Protein AF-A0A348ZL97-F1 (afdb_monomer)

Radius of gyration: 22.27 Å; Cα contacts (8 Å, |Δi|>4): 320; chains: 1; bounding box: 50×36×65 Å

Structure (mmCIF, N/CA/C/O backbone):
data_AF-A0A348ZL97-F1
#
_entry.id   AF-A0A348ZL97-F1
#
loop_
_atom_site.group_PDB
_atom_site.id
_atom_site.type_symbol
_atom_site.label_atom_id
_atom_site.label_alt_id
_atom_site.label_comp_id
_atom_site.label_asym_id
_atom_site.label_entity_id
_atom_site.label_seq_id
_atom_site.pdbx_PDB_ins_code
_atom_site.Cartn_x
_atom_site.Cartn_y
_atom_site.Cartn_z
_atom_site.occupancy
_atom_site.B_iso_or_equiv
_atom_site.auth_seq_id
_atom_site.auth_comp_id
_atom_site.auth_asym_id
_atom_site.auth_atom_id
_atom_site.pdbx_PDB_model_num
ATOM 1 N N . ASN A 1 1 ? 18.982 -11.333 -42.781 1.00 72.56 1 ASN A N 1
ATOM 2 C CA . ASN A 1 1 ? 18.934 -12.247 -41.618 1.00 72.56 1 ASN A CA 1
ATOM 3 C C . ASN A 1 1 ? 20.000 -11.755 -40.650 1.00 72.56 1 ASN A C 1
ATOM 5 O O . ASN A 1 1 ? 21.147 -11.708 -41.069 1.00 72.56 1 ASN A O 1
ATOM 9 N N . THR A 1 2 ? 19.652 -11.275 -39.454 1.00 80.81 2 THR A N 1
ATOM 10 C CA . THR A 1 2 ? 20.672 -10.888 -38.462 1.00 80.81 2 THR A CA 1
ATOM 11 C C . THR A 1 2 ? 21.198 -12.136 -37.755 1.00 80.81 2 THR A C 1
ATOM 13 O O . THR A 1 2 ? 20.452 -13.086 -37.506 1.00 80.81 2 THR A O 1
ATOM 16 N N . ASP A 1 3 ? 22.482 -12.125 -37.430 1.00 88.50 3 ASP A N 1
ATOM 17 C CA . ASP A 1 3 ? 23.215 -13.125 -36.647 1.00 88.50 3 ASP A CA 1
ATOM 18 C C . ASP A 1 3 ? 23.073 -12.901 -35.134 1.00 88.50 3 ASP A C 1
ATOM 20 O O . ASP A 1 3 ? 23.766 -13.520 -34.334 1.00 88.50 3 ASP A O 1
ATOM 24 N N . TYR A 1 4 ? 22.148 -12.033 -34.726 1.00 90.12 4 TYR A N 1
ATOM 25 C CA . TYR A 1 4 ? 21.823 -11.770 -33.334 1.00 90.12 4 TYR A CA 1
ATOM 26 C C . TYR A 1 4 ? 20.339 -11.456 -33.143 1.00 90.12 4 TYR A C 1
ATOM 28 O O . TYR A 1 4 ? 19.617 -11.098 -34.083 1.00 90.12 4 TYR A O 1
ATOM 36 N N . TYR A 1 5 ? 19.901 -11.539 -31.889 1.00 91.88 5 TYR A N 1
ATOM 37 C CA . TYR A 1 5 ? 18.678 -10.910 -31.407 1.00 91.88 5 TYR A CA 1
ATOM 38 C C . TYR A 1 5 ? 18.942 -10.158 -30.098 1.00 91.88 5 TYR A C 1
ATOM 40 O O . TYR A 1 5 ? 19.897 -10.434 -29.369 1.00 91.88 5 TYR A O 1
ATOM 48 N N . VAL A 1 6 ? 18.091 -9.174 -29.811 1.00 92.94 6 VAL A N 1
ATOM 49 C CA . VAL A 1 6 ? 18.243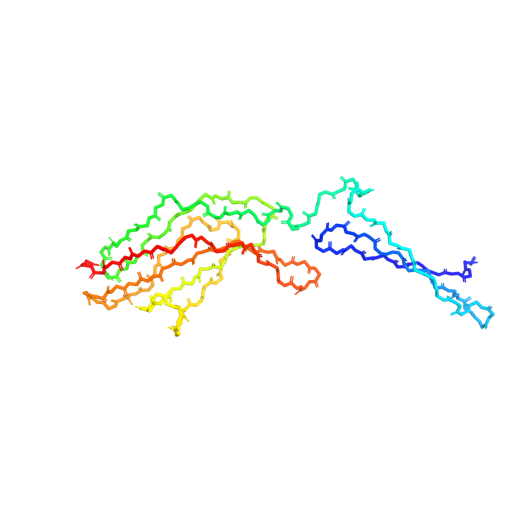 -8.279 -28.661 1.00 92.94 6 VAL A CA 1
ATOM 50 C C . VAL A 1 6 ? 17.009 -8.368 -27.784 1.00 92.94 6 VAL A C 1
ATOM 52 O O . VAL A 1 6 ? 15.882 -8.310 -28.275 1.00 92.94 6 VAL A O 1
ATOM 55 N N . THR A 1 7 ? 17.214 -8.454 -26.475 1.00 94.25 7 THR A N 1
ATOM 56 C CA . THR A 1 7 ? 16.151 -8.227 -25.496 1.00 94.25 7 THR A CA 1
ATOM 57 C C . THR A 1 7 ? 16.512 -7.050 -24.609 1.00 94.25 7 THR A C 1
ATOM 59 O O . THR A 1 7 ? 17.684 -6.728 -24.402 1.00 94.25 7 THR A O 1
ATOM 62 N N . HIS A 1 8 ? 15.494 -6.382 -24.082 1.00 91.19 8 HIS A N 1
ATOM 63 C CA . HIS A 1 8 ? 15.684 -5.330 -23.102 1.00 91.19 8 HIS A CA 1
ATOM 64 C C . HIS A 1 8 ? 14.695 -5.502 -21.958 1.00 91.19 8 HIS A C 1
ATOM 66 O O . HIS A 1 8 ? 13.553 -5.920 -22.149 1.00 91.19 8 HIS A O 1
ATOM 72 N N . VAL A 1 9 ? 15.147 -5.169 -20.757 1.00 90.81 9 VAL A N 1
ATOM 73 C CA . VAL A 1 9 ? 14.298 -5.063 -19.575 1.00 90.81 9 VAL A CA 1
ATOM 74 C C . VAL A 1 9 ? 14.624 -3.768 -18.863 1.00 90.81 9 VAL A C 1
ATOM 76 O O . VAL A 1 9 ? 15.789 -3.412 -18.706 1.00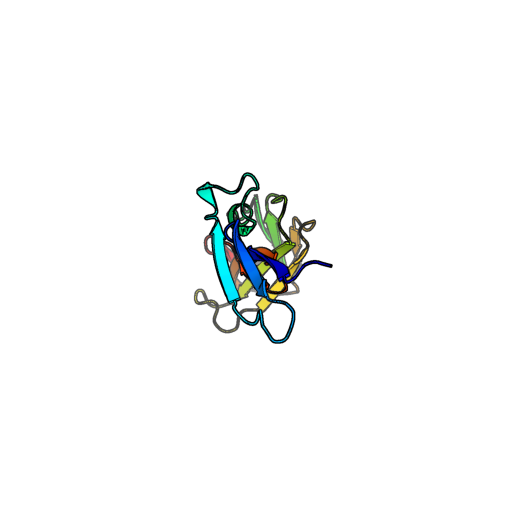 90.81 9 VAL A O 1
ATOM 79 N N . THR A 1 10 ? 13.589 -3.076 -18.413 1.00 91.38 10 THR A N 1
ATOM 80 C CA . THR A 1 10 ? 13.735 -1.943 -17.503 1.00 91.38 10 THR A CA 1
ATOM 81 C C . THR A 1 10 ? 13.364 -2.423 -16.109 1.00 91.38 10 THR A C 1
ATOM 83 O O . THR A 1 10 ? 12.416 -3.199 -15.968 1.00 91.38 10 THR A O 1
ATOM 86 N N . ASP A 1 11 ? 14.122 -2.031 -15.087 1.00 91.62 11 ASP A N 1
ATOM 87 C CA . ASP A 1 11 ? 13.784 -2.310 -13.692 1.00 91.62 11 ASP A CA 1
ATOM 88 C C . ASP A 1 11 ? 12.910 -1.198 -13.079 1.00 91.62 11 ASP A C 1
ATOM 90 O O . ASP A 1 11 ? 12.653 -0.152 -13.677 1.00 91.62 11 ASP A O 1
ATOM 94 N N . VAL A 1 12 ? 12.422 -1.423 -11.856 1.00 91.44 12 VAL A N 1
ATOM 95 C CA . VAL A 1 12 ? 11.553 -0.458 -11.158 1.00 91.44 12 VAL A CA 1
ATOM 96 C C . VAL A 1 12 ? 12.247 0.885 -10.891 1.00 91.44 12 VAL A C 1
ATOM 98 O O . VAL A 1 12 ? 11.580 1.911 -10.725 1.00 91.44 12 VAL A O 1
ATOM 101 N N . ASP A 1 13 ? 13.577 0.864 -10.839 1.00 91.69 13 ASP A N 1
ATOM 102 C CA . ASP A 1 13 ? 14.444 2.004 -10.572 1.00 91.69 13 ASP A CA 1
ATOM 103 C C . ASP A 1 13 ? 14.800 2.756 -11.862 1.00 91.69 13 ASP A C 1
ATOM 105 O O . ASP A 1 13 ? 15.322 3.865 -11.794 1.00 91.69 13 ASP A O 1
ATOM 109 N N . GLY A 1 14 ? 14.410 2.222 -13.024 1.00 91.12 14 GLY A N 1
ATOM 110 C CA . GLY A 1 14 ? 14.599 2.824 -14.338 1.00 91.12 14 GLY A CA 1
ATOM 111 C C . GLY A 1 14 ? 15.905 2.426 -15.024 1.00 91.12 14 GLY A C 1
ATOM 112 O O . GLY A 1 14 ? 16.217 3.004 -16.064 1.00 91.12 14 GLY A O 1
ATOM 113 N N . ASN A 1 15 ? 16.678 1.472 -14.490 1.00 91.69 15 ASN A N 1
ATOM 114 C CA . ASN A 1 15 ? 17.842 0.949 -15.207 1.00 91.69 15 ASN A CA 1
ATOM 115 C C . ASN A 1 15 ? 17.373 0.068 -16.365 1.00 91.69 15 ASN A C 1
ATOM 117 O O . ASN A 1 15 ? 16.495 -0.773 -16.180 1.00 91.69 15 ASN A O 1
ATOM 121 N N . VAL A 1 16 ? 17.981 0.242 -17.537 1.00 92.25 16 VAL A N 1
ATOM 122 C CA . VAL A 1 16 ? 17.692 -0.558 -18.730 1.00 92.25 16 VAL A CA 1
ATOM 123 C C . VAL A 1 16 ? 18.834 -1.537 -18.942 1.00 92.25 16 VAL A C 1
ATOM 125 O O . VAL A 1 16 ? 19.976 -1.130 -19.155 1.00 92.25 16 VAL A O 1
ATOM 128 N N . THR A 1 17 ? 18.538 -2.827 -18.894 1.00 93.56 17 THR A N 1
ATOM 129 C CA . THR A 1 17 ? 19.482 -3.890 -19.231 1.00 93.56 17 THR A CA 1
ATOM 130 C C . THR A 1 17 ? 19.164 -4.394 -20.627 1.00 93.56 17 THR A C 1
ATOM 132 O O . THR A 1 17 ? 18.088 -4.943 -20.858 1.0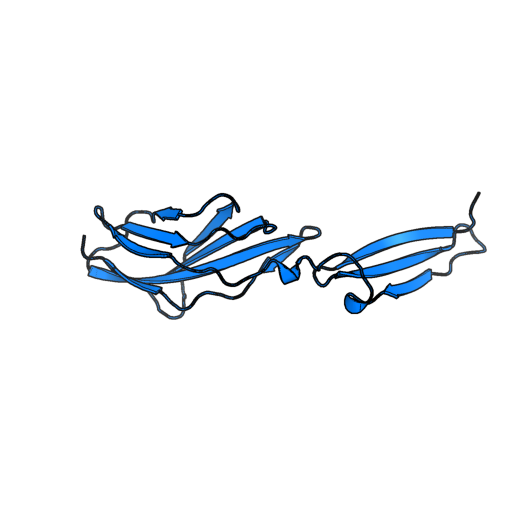0 93.56 17 THR A O 1
ATOM 135 N N . VAL A 1 18 ? 20.113 -4.216 -21.543 1.00 94.44 18 VAL A N 1
ATOM 136 C CA . VAL A 1 18 ? 20.060 -4.734 -22.910 1.00 94.44 18 VAL A CA 1
ATOM 137 C C . VAL A 1 18 ? 20.926 -5.985 -22.972 1.00 94.44 18 VAL A C 1
ATOM 139 O O . VAL A 1 18 ? 22.094 -5.954 -22.566 1.00 94.44 18 VAL A O 1
ATOM 142 N N . LYS A 1 19 ? 20.348 -7.084 -23.449 1.00 94.94 19 LYS A N 1
ATOM 143 C CA . LYS A 1 19 ? 21.044 -8.352 -23.662 1.00 94.94 19 LYS A CA 1
ATOM 144 C C . LYS A 1 19 ? 21.078 -8.657 -25.149 1.00 94.94 19 LYS A C 1
ATOM 146 O O . LYS A 1 19 ? 20.031 -8.703 -25.795 1.00 94.94 19 LYS A O 1
ATOM 151 N N . PHE A 1 20 ? 22.280 -8.872 -25.660 1.00 93.00 20 PHE A N 1
ATOM 152 C CA . PHE A 1 20 ? 22.516 -9.318 -27.023 1.00 93.00 20 PHE A CA 1
ATOM 153 C C . PHE A 1 20 ? 22.823 -10.805 -26.992 1.00 93.00 20 PHE A C 1
ATOM 155 O O . PHE A 1 20 ? 23.613 -11.262 -26.162 1.00 93.00 20 PHE A O 1
ATOM 162 N N . TYR A 1 21 ? 22.203 -11.530 -27.908 1.00 91.62 21 TYR A N 1
ATOM 163 C CA . TYR A 1 21 ? 22.379 -12.959 -28.078 1.00 91.62 21 TYR A CA 1
ATOM 164 C C . TYR A 1 21 ? 22.772 -13.205 -29.519 1.00 91.62 21 TYR A C 1
ATOM 166 O O . TYR A 1 21 ? 22.046 -12.785 -30.422 1.00 91.62 21 TYR A O 1
ATOM 174 N N . GLY A 1 22 ? 23.891 -13.884 -29.737 1.00 90.62 22 GLY A N 1
ATOM 175 C CA . GLY A 1 22 ? 24.187 -14.400 -31.062 1.00 90.62 22 GLY A CA 1
ATOM 176 C C . GLY A 1 22 ? 23.158 -15.463 -31.484 1.00 90.62 22 GLY A C 1
ATOM 177 O O . GLY A 1 22 ? 22.540 -16.139 -30.655 1.00 90.62 22 GLY A O 1
ATOM 178 N N . LYS A 1 23 ? 22.954 -15.590 -32.792 1.00 87.44 23 LYS A N 1
ATOM 179 C CA . LYS A 1 23 ? 22.031 -16.518 -33.438 1.00 87.44 23 LYS A CA 1
ATOM 180 C C . LYS A 1 23 ? 22.813 -17.422 -34.390 1.00 87.44 23 LYS A C 1
ATOM 182 O O . LYS A 1 23 ? 23.438 -16.956 -35.336 1.00 87.44 23 LYS A O 1
ATOM 187 N N . GLY A 1 24 ? 22.685 -18.731 -34.190 1.00 81.69 24 GLY A N 1
ATOM 188 C CA . GLY A 1 24 ? 23.313 -19.755 -35.028 1.00 81.69 24 GLY A CA 1
ATOM 189 C C . GLY A 1 24 ? 24.562 -20.368 -34.394 1.00 81.69 24 GLY A C 1
A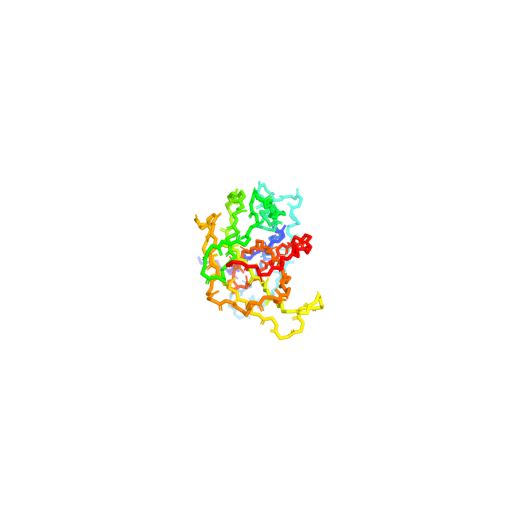TOM 190 O O . GLY A 1 24 ? 25.092 -19.869 -33.407 1.00 81.69 24 GLY A O 1
ATOM 191 N N . ALA A 1 25 ? 25.035 -21.476 -34.968 1.00 78.81 25 ALA A N 1
ATOM 192 C CA . ALA A 1 25 ? 26.064 -22.324 -34.357 1.00 78.81 25 ALA A CA 1
ATOM 193 C C . ALA A 1 25 ? 27.418 -21.625 -34.124 1.00 78.81 25 ALA A C 1
ATOM 195 O O . ALA A 1 25 ? 28.172 -22.035 -33.249 1.00 78.81 25 ALA A O 1
ATOM 196 N N . ARG A 1 26 ? 27.725 -20.567 -34.890 1.00 82.69 26 ARG A N 1
ATOM 197 C CA . ARG A 1 26 ? 28.992 -19.813 -34.807 1.00 82.69 26 ARG A CA 1
ATOM 198 C C . ARG A 1 26 ? 28.903 -18.536 -33.966 1.00 82.69 26 ARG A C 1
ATOM 200 O O . ARG A 1 26 ? 29.926 -17.922 -33.689 1.00 82.69 26 ARG A O 1
ATOM 207 N N . TYR A 1 27 ? 27.700 -18.153 -33.545 1.00 78.12 27 TYR A N 1
ATOM 208 C CA . TYR A 1 27 ? 27.430 -16.909 -32.829 1.00 78.12 27 TYR A CA 1
ATOM 209 C C . TYR A 1 27 ? 26.610 -17.252 -31.585 1.00 78.12 27 TYR A C 1
ATOM 211 O O . TYR A 1 27 ? 25.402 -17.084 -31.570 1.00 78.12 27 TYR A O 1
ATOM 219 N N . THR A 1 28 ? 27.239 -17.808 -30.549 1.00 79.19 28 THR A N 1
ATOM 220 C CA . THR A 1 28 ? 26.543 -18.259 -29.320 1.00 79.19 28 THR A CA 1
ATOM 221 C C . THR A 1 28 ? 26.805 -17.359 -28.111 1.00 79.19 28 THR A C 1
ATOM 223 O O . THR A 1 28 ? 26.245 -17.564 -27.034 1.00 79.19 28 THR A O 1
ATOM 226 N N . GLY A 1 29 ? 27.643 -16.335 -28.283 1.00 85.50 29 GLY A N 1
ATOM 227 C CA . GLY A 1 29 ? 27.989 -15.392 -27.229 1.00 85.50 29 GLY A CA 1
ATOM 228 C C . GLY A 1 29 ? 26.779 -14.604 -26.727 1.00 85.50 29 GLY A C 1
ATOM 229 O O . GLY A 1 29 ? 25.877 -14.244 -27.484 1.00 85.50 29 GLY A O 1
ATOM 230 N N . THR A 1 30 ? 26.787 -14.305 -25.429 1.00 91.06 30 THR A N 1
ATOM 231 C CA . THR A 1 30 ? 25.858 -13.357 -24.810 1.00 91.06 30 THR A CA 1
ATOM 232 C C . THR A 1 30 ? 26.657 -12.193 -24.250 1.00 91.06 30 THR A C 1
ATOM 234 O O . THR A 1 30 ? 27.599 -12.402 -23.486 1.00 91.06 30 THR A O 1
ATOM 237 N N . CYS A 1 31 ? 26.260 -10.964 -24.567 1.00 89.06 31 CYS A N 1
ATOM 238 C CA . CYS A 1 31 ? 26.798 -9.780 -23.905 1.00 89.06 31 CYS A CA 1
ATOM 239 C C . CYS A 1 31 ? 25.663 -8.944 -23.311 1.00 89.06 31 CYS A C 1
ATOM 241 O O . CYS A 1 31 ? 24.528 -8.938 -23.791 1.00 89.06 31 CYS A O 1
ATOM 243 N N . THR A 1 32 ? 25.947 -8.281 -22.194 1.00 94.19 32 THR A N 1
ATOM 244 C CA . THR A 1 32 ? 24.956 -7.489 -21.462 1.00 94.19 32 THR A CA 1
ATOM 245 C C . THR A 1 32 ? 25.509 -6.102 -21.204 1.00 94.19 32 THR A C 1
ATOM 247 O O . THR A 1 32 ? 26.599 -5.952 -20.652 1.00 94.19 32 THR A O 1
ATOM 250 N N . LYS A 1 33 ? 24.727 -5.076 -21.540 1.00 93.56 33 LYS A N 1
ATOM 251 C CA . LYS A 1 33 ? 25.019 -3.689 -21.177 1.00 93.56 33 LYS A CA 1
ATOM 252 C C . LYS A 1 33 ? 23.867 -3.132 -20.359 1.00 93.56 33 LYS A C 1
ATOM 254 O O . LYS A 1 33 ? 22.701 -3.368 -20.660 1.00 93.56 33 LYS A O 1
ATOM 259 N N . THR A 1 34 ? 24.197 -2.382 -19.312 1.00 92.56 34 THR A N 1
ATOM 260 C CA . THR A 1 34 ? 23.199 -1.692 -18.491 1.00 92.56 34 THR A CA 1
ATOM 261 C C . THR A 1 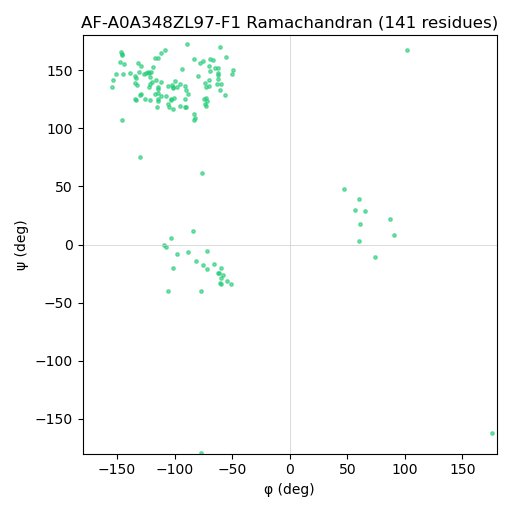34 ? 23.357 -0.187 -18.623 1.00 92.56 34 THR A C 1
ATOM 263 O O . THR A 1 34 ? 24.421 0.360 -18.330 1.00 92.56 34 THR A O 1
ATOM 266 N N . ILE A 1 35 ? 22.277 0.478 -19.020 1.00 90.06 35 ILE A N 1
ATOM 267 C CA . ILE A 1 35 ? 22.123 1.928 -18.986 1.00 90.06 35 ILE A CA 1
ATOM 268 C C . ILE A 1 35 ? 21.512 2.270 -17.629 1.00 90.06 35 ILE A C 1
ATOM 270 O O . ILE A 1 35 ? 20.424 1.807 -17.280 1.00 90.06 35 ILE A O 1
ATOM 274 N N . LYS A 1 36 ? 22.242 3.044 -16.824 1.00 90.88 36 LYS A N 1
ATOM 275 C CA . LYS A 1 36 ? 21.774 3.448 -15.495 1.00 90.88 36 LYS A CA 1
ATOM 276 C C . LYS A 1 36 ? 20.602 4.416 -15.611 1.00 90.88 36 LYS A C 1
ATOM 278 O O . LYS A 1 36 ? 20.576 5.235 -16.525 1.00 90.88 36 LYS A O 1
ATOM 283 N N . ALA A 1 37 ? 19.706 4.381 -14.628 1.00 87.38 37 ALA A N 1
ATOM 284 C CA . ALA A 1 37 ? 18.513 5.226 -14.572 1.00 87.38 37 ALA A CA 1
ATOM 285 C C . ALA A 1 37 ? 18.800 6.726 -14.764 1.00 87.38 37 ALA A C 1
ATOM 287 O O . ALA A 1 37 ? 18.020 7.414 -15.406 1.00 87.38 37 ALA A O 1
ATOM 288 N N . LYS A 1 38 ? 19.948 7.223 -14.281 1.00 85.31 38 LYS A N 1
ATOM 289 C CA . LYS A 1 38 ? 20.381 8.619 -14.483 1.00 85.31 38 LYS A CA 1
ATOM 290 C C . LYS A 1 38 ? 20.501 9.034 -15.957 1.00 85.31 38 LYS A C 1
ATOM 292 O O . LYS A 1 38 ? 20.375 10.208 -16.267 1.00 85.31 38 LYS A O 1
ATOM 297 N N . ASN A 1 39 ? 20.736 8.068 -16.842 1.00 85.19 39 ASN A N 1
ATOM 298 C CA . ASN A 1 39 ? 20.872 8.264 -18.282 1.00 85.19 39 ASN A CA 1
ATOM 299 C C . ASN A 1 39 ? 19.596 7.830 -19.033 1.00 85.19 39 ASN A C 1
ATOM 301 O O . ASN A 1 39 ? 19.599 7.785 -20.259 1.00 85.19 39 ASN A O 1
ATOM 305 N N . ASN A 1 40 ? 18.528 7.456 -18.316 1.00 81.19 40 ASN A N 1
ATOM 306 C CA . ASN A 1 40 ? 17.241 7.094 -18.897 1.00 81.19 40 ASN A CA 1
ATOM 307 C C . ASN A 1 40 ? 16.324 8.331 -18.885 1.00 81.19 40 ASN A C 1
ATOM 309 O O . ASN A 1 40 ? 16.012 8.829 -17.802 1.00 81.19 40 ASN A O 1
ATOM 313 N N . PRO A 1 41 ? 15.855 8.821 -20.047 1.00 75.44 41 PRO A N 1
ATOM 314 C CA . PRO A 1 41 ? 14.968 9.984 -20.109 1.00 75.44 41 PRO A CA 1
ATOM 315 C C . PRO A 1 41 ? 13.593 9.734 -19.461 1.00 75.44 41 PRO A C 1
ATOM 317 O O . PRO A 1 41 ? 12.880 10.688 -19.147 1.00 75.44 41 PRO A O 1
ATOM 320 N N . ASN A 1 42 ? 13.206 8.471 -19.232 1.00 76.31 42 ASN A N 1
ATOM 321 C CA . ASN A 1 42 ? 11.930 8.128 -18.610 1.00 76.31 42 ASN A CA 1
ATOM 322 C C . ASN A 1 42 ? 12.030 8.022 -17.073 1.00 76.31 42 ASN A C 1
ATOM 324 O O . ASN A 1 42 ? 12.895 7.315 -16.553 1.00 76.31 42 ASN A O 1
ATOM 328 N N . PRO A 1 43 ? 11.099 8.640 -16.317 1.00 77.19 43 PRO A N 1
ATOM 329 C CA . PRO A 1 43 ? 11.081 8.569 -14.857 1.00 77.19 43 PRO A CA 1
ATOM 330 C C . PRO A 1 43 ? 10.855 7.144 -14.341 1.00 77.19 43 PRO A C 1
ATOM 332 O O . PRO A 1 43 ? 9.974 6.422 -14.818 1.00 77.19 43 PRO A O 1
ATOM 335 N N . SER A 1 44 ? 11.604 6.772 -13.299 1.00 89.69 44 SER A N 1
ATOM 336 C CA . SER A 1 44 ? 11.509 5.453 -12.673 1.00 89.69 44 SER A CA 1
ATOM 337 C C . SER A 1 44 ? 10.127 5.206 -12.081 1.00 89.69 44 SER A C 1
ATOM 339 O O . SER A 1 44 ? 9.517 6.097 -11.479 1.00 89.69 44 SER A O 1
ATOM 341 N N . ALA A 1 45 ? 9.631 3.973 -12.188 1.00 90.75 45 ALA A N 1
ATOM 342 C CA . ALA A 1 45 ? 8.354 3.614 -11.584 1.00 90.75 45 ALA A CA 1
ATOM 343 C C . ALA A 1 45 ? 8.394 3.809 -10.054 1.00 90.75 45 ALA A C 1
ATOM 345 O O . ALA A 1 45 ? 7.403 4.237 -9.454 1.00 90.75 45 ALA A O 1
ATOM 346 N N . ARG A 1 46 ? 9.559 3.587 -9.426 1.00 93.19 46 ARG A N 1
ATOM 347 C CA . ARG A 1 46 ? 9.776 3.825 -7.994 1.00 93.19 46 ARG A CA 1
ATOM 348 C C . ARG A 1 46 ? 9.551 5.279 -7.578 1.00 93.19 46 ARG A C 1
ATOM 350 O O . ARG A 1 46 ? 9.012 5.496 -6.497 1.00 93.19 46 ARG A O 1
ATOM 357 N N . SER A 1 47 ? 9.869 6.261 -8.424 1.00 93.50 47 SER A N 1
ATOM 358 C CA . SER A 1 47 ? 9.649 7.687 -8.113 1.00 93.50 47 SER A CA 1
ATOM 359 C C . SER A 1 47 ? 8.175 8.040 -7.839 1.00 93.50 47 SER A C 1
ATOM 361 O O . SER A 1 47 ? 7.869 9.043 -7.187 1.00 93.50 47 SER A O 1
ATOM 363 N N . TYR A 1 48 ? 7.233 7.205 -8.293 1.00 93.44 48 TYR A N 1
ATOM 364 C 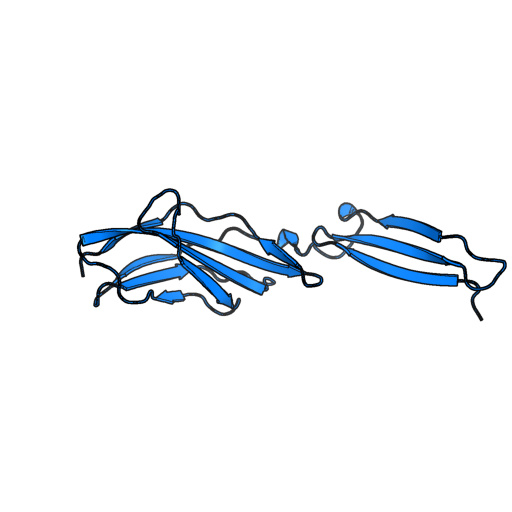CA . TYR A 1 48 ? 5.803 7.388 -8.044 1.00 93.44 48 TYR A CA 1
ATOM 365 C C . TYR A 1 48 ? 5.340 6.885 -6.670 1.00 93.44 48 TYR A C 1
ATOM 367 O O . TYR A 1 48 ? 4.239 7.244 -6.239 1.00 93.44 48 TYR A O 1
ATOM 375 N N . LEU A 1 49 ? 6.155 6.100 -5.956 1.00 95.69 49 LEU A N 1
ATOM 376 C CA . LEU A 1 49 ? 5.864 5.578 -4.615 1.00 95.69 49 LEU A CA 1
ATOM 377 C C . LEU A 1 49 ? 6.037 6.648 -3.528 1.00 95.69 49 LEU A C 1
ATOM 379 O O . LEU A 1 49 ? 6.844 6.520 -2.615 1.00 95.69 49 LEU A O 1
ATOM 383 N N . LYS A 1 50 ? 5.235 7.707 -3.627 1.00 95.38 50 LYS A N 1
ATOM 384 C CA . LYS A 1 50 ? 5.209 8.810 -2.665 1.00 95.38 50 LYS A CA 1
ATOM 385 C C . LYS A 1 50 ? 4.499 8.414 -1.371 1.00 95.38 50 LYS A C 1
ATOM 387 O O . LYS A 1 50 ? 3.622 7.535 -1.369 1.00 95.38 50 LYS A O 1
ATOM 392 N N . ASP A 1 51 ? 4.814 9.152 -0.311 1.00 96.88 51 ASP A N 1
ATOM 393 C CA . ASP A 1 51 ? 4.135 9.062 0.975 1.00 96.88 51 ASP A CA 1
ATOM 394 C C . ASP A 1 51 ? 2.644 9.368 0.863 1.00 96.88 51 ASP A C 1
ATOM 396 O O . ASP A 1 51 ? 2.190 10.301 0.190 1.00 96.88 51 ASP A O 1
ATOM 400 N N . VAL A 1 52 ? 1.848 8.565 1.565 1.00 98.19 52 VAL A N 1
ATOM 401 C CA . VAL A 1 52 ? 0.398 8.728 1.571 1.00 98.19 52 VAL A CA 1
ATOM 402 C C . VAL A 1 52 ? -0.001 9.794 2.583 1.00 98.19 52 VAL A C 1
ATOM 404 O O . VAL A 1 52 ? 0.046 9.588 3.792 1.00 98.19 52 VAL A O 1
ATOM 407 N N . VAL A 1 53 ? -0.502 10.922 2.089 1.00 98.12 53 VAL A N 1
ATOM 408 C CA . VAL A 1 53 ? -1.006 11.997 2.950 1.00 98.12 53 VAL A CA 1
ATOM 409 C C . VAL A 1 53 ? -2.437 11.693 3.393 1.00 98.12 53 VAL A C 1
ATOM 411 O O . VAL A 1 53 ? -3.381 11.770 2.600 1.00 98.12 53 VAL A O 1
ATOM 414 N N . ILE A 1 54 ? -2.610 11.364 4.674 1.00 98.12 54 ILE A N 1
ATOM 415 C CA . ILE A 1 54 ? -3.923 11.177 5.302 1.00 98.12 54 ILE A CA 1
ATOM 416 C C . ILE A 1 54 ? -4.584 12.536 5.521 1.00 98.12 54 ILE A C 1
ATOM 418 O O . ILE A 1 54 ? -4.032 13.401 6.189 1.00 98.12 54 ILE A O 1
ATOM 422 N N . THR A 1 55 ? -5.798 12.703 5.006 1.00 98.25 55 THR A N 1
ATOM 423 C CA . THR A 1 55 ? -6.599 13.926 5.186 1.00 98.25 55 THR A CA 1
ATOM 424 C C . THR A 1 55 ? -7.676 13.763 6.247 1.00 98.25 55 THR A C 1
ATOM 426 O O . THR A 1 55 ? -8.201 14.745 6.764 1.00 98.25 55 THR A O 1
ATOM 429 N N . LYS A 1 56 ? -8.052 12.521 6.571 1.00 98.25 56 LYS A N 1
ATOM 430 C CA . LYS A 1 56 ? -9.057 12.244 7.597 1.00 98.25 56 LYS A CA 1
ATOM 431 C C . LYS A 1 56 ? -8.863 10.871 8.203 1.00 98.25 56 LYS A C 1
ATOM 433 O O . LYS A 1 56 ? -8.734 9.889 7.477 1.00 98.25 56 LYS A O 1
ATOM 438 N N . ALA A 1 57 ? -8.959 10.795 9.523 1.00 97.75 57 ALA A N 1
ATOM 439 C CA . ALA A 1 57 ? -8.984 9.541 10.255 1.00 97.75 57 ALA A CA 1
ATOM 440 C C . ALA A 1 57 ? -9.899 9.683 11.474 1.00 97.75 57 ALA A C 1
ATOM 442 O O . ALA A 1 57 ? -9.563 10.386 12.423 1.00 97.75 57 ALA A O 1
ATOM 443 N N . LYS A 1 58 ? -11.084 9.062 11.449 1.00 97.75 58 LYS A N 1
ATOM 444 C CA . LYS A 1 58 ? -12.042 9.198 12.560 1.00 97.75 58 LYS A CA 1
ATOM 445 C C . LYS A 1 58 ? -12.846 7.937 12.839 1.00 97.75 58 LYS A C 1
ATOM 447 O O . LYS A 1 58 ? -13.235 7.215 11.921 1.00 97.75 58 LYS A O 1
ATOM 452 N N . ASN A 1 59 ? -13.168 7.711 14.113 1.00 98.19 59 ASN A N 1
ATOM 453 C CA . ASN A 1 59 ? -14.209 6.762 14.503 1.00 98.19 59 ASN A CA 1
ATOM 454 C C . ASN A 1 59 ? -15.592 7.344 14.155 1.00 98.19 59 ASN A C 1
ATOM 456 O O . ASN A 1 59 ? -15.946 8.449 14.574 1.00 98.19 59 ASN A O 1
ATOM 460 N N . ILE A 1 60 ? -16.357 6.599 13.361 1.00 97.81 60 ILE A N 1
ATOM 461 C CA . ILE A 1 60 ? -17.719 6.923 12.919 1.00 97.81 60 ILE A CA 1
ATOM 462 C C . ILE A 1 60 ? -18.729 5.957 13.552 1.00 97.81 60 ILE A C 1
ATOM 464 O O . ILE A 1 60 ? -18.333 4.903 14.048 1.00 97.81 60 ILE A O 1
ATOM 468 N N . LYS A 1 61 ? -20.025 6.303 13.496 1.00 96.62 61 LYS A N 1
ATOM 469 C CA . LYS A 1 61 ? -21.124 5.465 14.008 1.00 96.62 61 LYS A CA 1
ATOM 470 C C . LYS A 1 61 ? -21.034 4.023 13.482 1.00 96.62 61 LYS A C 1
ATOM 472 O O . LYS A 1 61 ? -20.614 3.780 12.345 1.00 96.62 61 LYS A O 1
ATOM 477 N N . GLY A 1 62 ? -21.455 3.073 14.313 1.00 96.94 62 GLY A N 1
ATOM 478 C CA . GLY A 1 62 ? -21.499 1.652 13.963 1.00 96.94 62 GLY A CA 1
ATOM 479 C C . GLY A 1 62 ? -20.188 0.919 14.242 1.00 96.94 62 GLY A C 1
ATOM 480 O O . GLY A 1 62 ? -19.942 -0.134 13.646 1.00 96.94 62 GLY A O 1
ATOM 481 N N . LYS A 1 63 ? -19.346 1.450 15.144 1.00 97.88 63 LYS A N 1
ATOM 482 C CA . LYS A 1 63 ? -18.047 0.868 15.519 1.00 97.88 63 LYS A CA 1
ATOM 483 C C . LYS A 1 63 ? -17.092 0.760 14.324 1.00 97.88 63 LYS A C 1
ATOM 485 O O . LYS A 1 63 ? -16.395 -0.243 14.177 1.00 97.88 63 LYS A O 1
ATOM 490 N N . LYS A 1 64 ? -17.074 1.765 13.444 1.00 97.94 64 LYS A N 1
ATOM 491 C CA . LYS A 1 64 ? -16.232 1.786 12.234 1.00 97.94 64 LYS A CA 1
ATOM 492 C C . LYS A 1 64 ? -15.227 2.933 12.285 1.00 97.94 64 LYS A C 1
ATOM 494 O O . LYS A 1 64 ? -15.396 3.907 13.024 1.00 97.94 64 LYS A O 1
ATOM 499 N N . VAL A 1 65 ? -14.180 2.825 11.480 1.00 98.31 65 VAL A N 1
ATOM 500 C CA . VAL A 1 65 ? -13.238 3.914 11.211 1.00 98.31 65 VAL A CA 1
ATOM 501 C C . VAL A 1 65 ? -13.357 4.316 9.750 1.00 98.31 65 VAL A C 1
ATOM 503 O O . VAL A 1 65 ? -13.385 3.453 8.875 1.00 98.31 65 VAL A O 1
ATOM 506 N N . GLU A 1 66 ? -13.421 5.621 9.498 1.00 98.25 66 GLU A N 1
ATOM 507 C CA . GLU A 1 66 ? -13.275 6.209 8.168 1.00 98.25 66 GLU A CA 1
ATOM 508 C C . GLU A 1 66 ? -11.875 6.809 8.033 1.00 98.25 66 GLU A C 1
ATOM 510 O O . GLU A 1 66 ? -11.476 7.652 8.843 1.00 98.25 66 GLU A O 1
ATOM 515 N N . LEU A 1 67 ? -11.163 6.383 6.993 1.00 98.50 67 LEU A N 1
ATOM 516 C CA . LEU A 1 67 ? -9.879 6.928 6.566 1.00 98.50 67 LEU A CA 1
ATOM 517 C C . LEU A 1 67 ? -10.048 7.572 5.190 1.00 98.50 67 LEU A C 1
ATOM 519 O O . LEU A 1 67 ? -10.686 6.978 4.319 1.00 98.50 67 LEU A O 1
ATOM 523 N N . LYS A 1 68 ? -9.485 8.765 4.997 1.00 98.56 68 LYS A N 1
ATOM 524 C CA . LYS A 1 68 ? -9.378 9.451 3.702 1.00 98.56 68 LYS A CA 1
ATOM 525 C C . LYS A 1 68 ? -7.948 9.939 3.487 1.00 98.56 68 LYS A C 1
ATOM 527 O O . LYS A 1 68 ? -7.272 10.294 4.454 1.00 98.56 68 LYS A O 1
ATOM 532 N N . TRP A 1 69 ? -7.508 9.972 2.235 1.00 98.56 69 TRP A N 1
ATOM 533 C CA . TRP A 1 69 ? -6.157 10.392 1.853 1.00 98.56 69 TRP A CA 1
ATOM 534 C C . TRP A 1 69 ? -6.139 11.122 0.509 1.00 98.56 69 TRP A C 1
ATOM 536 O O . TRP A 1 69 ? -7.097 11.051 -0.268 1.00 98.56 69 TRP A O 1
ATOM 546 N N . LYS A 1 70 ? -5.045 11.845 0.239 1.00 97.81 70 LYS A N 1
ATOM 547 C CA . LYS A 1 70 ? -4.798 12.480 -1.064 1.00 97.81 70 LYS A CA 1
ATOM 548 C C . LYS A 1 70 ? -4.494 11.416 -2.127 1.00 97.81 70 LYS A C 1
ATOM 550 O O . LYS A 1 70 ? -3.813 10.427 -1.861 1.00 97.81 70 LYS A O 1
ATOM 555 N N . LYS A 1 71 ? -4.995 11.630 -3.348 1.00 95.94 71 LYS A N 1
ATOM 556 C CA . LYS A 1 71 ? -4.730 10.742 -4.491 1.00 95.94 71 LYS A CA 1
ATOM 557 C C . LYS A 1 71 ? -3.274 10.885 -4.934 1.00 95.94 71 LYS A C 1
ATOM 559 O O . LYS A 1 71 ? -2.793 12.001 -5.100 1.00 95.94 71 LYS A O 1
ATOM 564 N N . ILE A 1 72 ? -2.629 9.757 -5.210 1.00 96.56 72 ILE A N 1
ATOM 565 C CA . ILE A 1 72 ? -1.303 9.677 -5.823 1.00 96.56 72 ILE A CA 1
ATOM 566 C C . ILE A 1 72 ? -1.496 9.176 -7.262 1.00 96.56 72 ILE A C 1
ATOM 568 O O . ILE A 1 72 ? -2.212 8.203 -7.517 1.00 96.56 72 ILE A O 1
ATOM 572 N N . LYS A 1 73 ? -0.929 9.899 -8.231 1.00 94.50 73 LYS A N 1
ATOM 573 C CA . LYS A 1 73 ? -0.985 9.539 -9.658 1.00 94.50 73 LYS A CA 1
ATOM 574 C C . LYS A 1 73 ? 0.111 8.512 -9.986 1.00 94.50 73 LYS A C 1
ATOM 576 O O . LYS A 1 73 ? 1.083 8.414 -9.251 1.00 94.50 73 LYS A O 1
ATOM 581 N N . LYS A 1 74 ? -0.060 7.776 -11.092 1.00 94.06 74 LYS A N 1
ATOM 582 C CA . LYS A 1 74 ? 0.916 6.806 -11.628 1.00 94.06 74 LYS A CA 1
ATOM 583 C C . LYS A 1 74 ? 1.349 5.679 -10.660 1.00 94.06 74 LYS A C 1
ATOM 585 O O . LYS A 1 74 ? 2.450 5.161 -10.772 1.00 94.06 74 LYS A O 1
ATOM 590 N N . ILE A 1 75 ? 0.471 5.280 -9.732 1.00 97.00 75 ILE A N 1
ATOM 591 C CA . ILE A 1 75 ? 0.653 4.088 -8.886 1.00 97.00 75 ILE A CA 1
ATOM 592 C C . ILE A 1 75 ? -0.402 3.031 -9.207 1.00 97.00 75 ILE A C 1
ATOM 594 O O . ILE A 1 75 ? -1.461 3.376 -9.719 1.00 97.00 75 ILE A O 1
ATOM 598 N N . THR A 1 76 ? -0.172 1.771 -8.837 1.00 97.75 76 THR A N 1
ATOM 599 C CA . THR A 1 76 ? -1.187 0.716 -9.005 1.00 97.75 76 THR A CA 1
ATOM 600 C C . THR A 1 76 ? -2.273 0.808 -7.936 1.00 97.75 76 THR A C 1
ATOM 602 O O . THR A 1 76 ? -3.456 0.648 -8.231 1.00 97.75 76 THR A O 1
ATOM 605 N N . GLY A 1 77 ? -1.906 1.105 -6.688 1.00 98.25 77 GLY A N 1
ATOM 606 C CA . GLY A 1 77 ? -2.896 1.219 -5.625 1.00 98.25 77 GLY A CA 1
ATOM 607 C C . GLY A 1 77 ? -2.320 1.465 -4.241 1.00 98.25 77 GLY A C 1
ATOM 608 O O . GLY A 1 77 ? -1.174 1.876 -4.072 1.00 98.25 77 GLY A O 1
ATOM 609 N N . TYR A 1 78 ? -3.140 1.199 -3.232 1.00 98.50 78 TYR A N 1
ATOM 610 C CA . TYR A 1 78 ? -2.801 1.378 -1.828 1.00 98.50 78 TYR A CA 1
ATOM 611 C C . TYR A 1 78 ? -2.896 0.067 -1.058 1.00 98.50 78 TYR A C 1
ATOM 613 O O . TYR A 1 78 ? -3.747 -0.784 -1.316 1.00 98.50 78 TYR A O 1
ATOM 621 N N . GLN A 1 79 ? -2.045 -0.071 -0.047 1.00 98.56 79 GLN A N 1
ATOM 622 C CA . GLN A 1 79 ? -2.172 -1.109 0.960 1.00 98.56 79 GLN A CA 1
ATOM 623 C C . GLN A 1 79 ? -2.437 -0.461 2.311 1.00 98.56 79 GLN A C 1
ATOM 625 O O . GLN A 1 79 ? -1.608 0.276 2.839 1.00 98.56 79 GLN A O 1
ATOM 630 N N . LEU A 1 80 ? -3.589 -0.774 2.887 1.00 98.44 80 LEU A N 1
ATOM 631 C CA . LEU A 1 80 ? -3.961 -0.386 4.235 1.00 98.44 80 LEU A CA 1
ATOM 632 C C . LEU A 1 80 ? -3.756 -1.578 5.165 1.00 98.44 80 LEU A C 1
ATOM 634 O O . LEU A 1 80 ? -4.156 -2.700 4.855 1.00 98.44 80 LEU A O 1
ATOM 638 N N . ARG A 1 81 ? -3.169 -1.337 6.335 1.00 98.38 81 ARG A N 1
ATOM 639 C CA . ARG A 1 81 ? -3.072 -2.324 7.409 1.00 98.38 81 ARG A CA 1
ATOM 640 C C . ARG A 1 81 ? -3.617 -1.781 8.712 1.00 98.38 81 ARG A C 1
ATOM 642 O O . ARG A 1 81 ? -3.466 -0.596 9.010 1.00 98.38 81 ARG A O 1
ATOM 649 N N . TYR A 1 82 ? -4.215 -2.657 9.509 1.00 98.38 82 TYR A N 1
ATOM 650 C CA . TYR A 1 82 ? -4.654 -2.291 10.848 1.00 98.38 82 TYR A CA 1
ATOM 651 C C . TYR A 1 82 ? -4.653 -3.453 11.830 1.00 98.38 82 TYR A C 1
ATOM 653 O O . TYR A 1 82 ? -4.915 -4.596 11.463 1.00 98.38 82 TYR A O 1
ATOM 661 N N . SER A 1 83 ? -4.364 -3.156 13.096 1.00 98.25 83 SER A N 1
ATOM 662 C CA . SER A 1 83 ? -4.353 -4.128 14.195 1.00 98.25 83 SER A CA 1
ATOM 663 C C . SER A 1 83 ? -4.804 -3.484 15.506 1.00 98.25 83 SER A C 1
ATOM 665 O O . SER A 1 83 ? -4.839 -2.263 15.637 1.00 98.25 83 SER A O 1
ATOM 667 N N . LYS A 1 84 ? -5.126 -4.315 16.500 1.00 97.56 84 LYS A N 1
ATOM 668 C CA . LYS A 1 84 ? -5.295 -3.895 17.901 1.00 97.56 84 LYS A CA 1
ATOM 669 C C . LYS A 1 84 ? -3.956 -3.625 18.602 1.00 97.56 84 LYS A C 1
ATOM 671 O O . LYS A 1 84 ? -3.948 -2.991 19.649 1.00 97.56 84 LYS A O 1
ATOM 676 N N . LYS A 1 85 ? -2.841 -4.122 18.055 1.00 97.50 85 LYS A N 1
ATOM 677 C CA . LYS A 1 85 ? -1.491 -3.981 18.624 1.00 97.50 85 LYS A CA 1
ATOM 678 C C . LYS A 1 85 ? -0.687 -2.955 17.821 1.00 97.50 85 LYS A C 1
ATOM 680 O O . LYS A 1 85 ? -0.698 -3.016 16.592 1.00 97.50 85 LYS A O 1
ATOM 685 N N . LYS A 1 86 ? 0.050 -2.063 18.499 1.00 95.81 86 LYS A N 1
ATOM 686 C CA . LYS A 1 86 ? 0.918 -1.047 17.859 1.00 95.81 86 LYS A CA 1
ATOM 687 C C . LYS A 1 86 ? 2.011 -1.681 16.985 1.00 95.81 86 LYS A C 1
ATOM 689 O O . LYS A 1 86 ? 2.382 -1.106 15.971 1.00 95.81 86 LYS A O 1
ATOM 694 N N . SER A 1 87 ? 2.451 -2.894 17.329 1.00 96.19 87 SER A N 1
ATOM 695 C CA . SER A 1 87 ? 3.404 -3.699 16.551 1.00 96.19 87 SER A CA 1
ATOM 696 C C . SER A 1 87 ? 2.831 -4.293 15.260 1.00 96.19 87 SER A C 1
ATOM 698 O O . SER A 1 87 ? 3.555 -4.926 14.502 1.00 96.19 87 SER A O 1
ATOM 700 N N . PHE A 1 88 ? 1.528 -4.138 14.996 1.00 97.12 88 PHE A N 1
ATOM 701 C CA . PHE A 1 88 ? 0.840 -4.751 13.856 1.00 97.12 88 PHE A CA 1
ATOM 702 C C . PHE A 1 88 ? 0.865 -6.296 13.827 1.00 97.12 88 PHE A C 1
ATOM 704 O O . PHE A 1 88 ? 0.509 -6.894 12.809 1.00 97.12 88 PHE A O 1
ATOM 711 N N . LYS A 1 89 ? 1.162 -6.976 14.948 1.00 96.06 89 LYS A N 1
ATOM 712 C CA . LYS A 1 89 ? 0.944 -8.434 15.074 1.00 96.06 89 LYS A CA 1
ATOM 713 C C . LYS A 1 89 ? -0.550 -8.750 14.897 1.00 96.06 89 LYS A C 1
ATOM 715 O O . LYS A 1 89 ? -1.402 -8.055 15.463 1.00 96.06 89 LYS A O 1
ATOM 720 N N . GLY A 1 90 ? -0.873 -9.756 14.079 1.00 96.06 90 GLY A N 1
ATOM 721 C CA . GLY A 1 90 ? -2.258 -10.120 13.737 1.00 96.06 90 GLY A CA 1
ATOM 722 C C . GLY A 1 90 ? -3.016 -9.045 12.944 1.00 96.06 90 GLY A C 1
ATOM 723 O O . GLY A 1 90 ? -4.227 -8.889 13.102 1.00 96.06 90 GLY A O 1
ATOM 724 N N . GLN A 1 91 ? -2.301 -8.232 12.162 1.00 97.50 91 GLN A N 1
ATOM 725 C CA . GLN A 1 91 ? -2.897 -7.196 11.321 1.00 97.50 91 GLN A CA 1
ATOM 726 C C . GLN A 1 91 ? -3.831 -7.761 10.250 1.00 97.50 91 GLN A C 1
ATOM 728 O O . GLN A 1 91 ? -3.573 -8.803 9.653 1.00 97.50 91 GLN A O 1
ATOM 733 N N . LYS A 1 92 ? -4.857 -6.981 9.922 1.00 97.88 92 LYS A N 1
ATOM 734 C CA . LYS A 1 92 ? -5.615 -7.122 8.681 1.00 97.88 92 LYS A CA 1
ATOM 735 C C . LYS A 1 92 ? -4.977 -6.242 7.615 1.00 97.88 92 LYS A C 1
ATOM 737 O O . LYS A 1 92 ? -4.650 -5.091 7.906 1.00 97.88 92 LYS A O 1
ATOM 742 N N . LYS A 1 93 ? -4.825 -6.771 6.401 1.00 98.06 93 LYS A N 1
ATOM 743 C CA . LYS A 1 93 ? -4.343 -6.042 5.221 1.00 98.06 93 LYS A CA 1
ATOM 744 C C . LYS A 1 93 ? -5.483 -5.908 4.218 1.00 98.06 93 LYS A C 1
ATOM 746 O O . LYS A 1 93 ? -6.247 -6.848 4.041 1.00 98.06 93 LYS A O 1
ATOM 751 N N . ILE A 1 94 ? -5.587 -4.745 3.595 1.00 98.25 94 ILE A N 1
ATOM 752 C CA . ILE A 1 94 ? -6.566 -4.430 2.559 1.00 98.25 94 ILE A CA 1
ATOM 753 C C . ILE A 1 94 ? -5.801 -3.815 1.395 1.00 98.25 94 ILE A C 1
ATOM 755 O O . ILE A 1 94 ? -5.024 -2.879 1.595 1.00 98.25 94 ILE A O 1
ATOM 759 N N . THR A 1 95 ? -6.018 -4.348 0.200 1.00 98.06 95 THR A N 1
ATOM 760 C CA . THR A 1 95 ? -5.522 -3.777 -1.051 1.00 98.06 95 THR A CA 1
ATOM 761 C C . THR A 1 95 ? -6.646 -2.979 -1.692 1.00 98.06 95 THR A C 1
ATOM 763 O O . THR A 1 95 ? -7.797 -3.403 -1.668 1.00 98.06 95 THR A O 1
ATOM 766 N N . LEU A 1 96 ? -6.314 -1.789 -2.177 1.00 98.19 96 LEU A N 1
ATOM 767 C CA . LEU A 1 96 ? -7.254 -0.835 -2.747 1.00 98.19 96 LEU A CA 1
ATOM 768 C C . LEU A 1 96 ? -6.685 -0.312 -4.061 1.00 98.19 96 LEU A C 1
ATOM 770 O O . LEU A 1 96 ? -5.484 -0.049 -4.138 1.00 98.19 96 LEU A O 1
ATOM 774 N N . ASP A 1 97 ? -7.546 -0.083 -5.043 1.00 97.50 97 ASP A N 1
ATOM 775 C CA . ASP A 1 97 ? -7.130 0.493 -6.319 1.00 97.50 97 ASP A CA 1
ATOM 776 C C . ASP A 1 97 ? -6.712 1.957 -6.183 1.00 97.50 97 ASP A C 1
ATOM 778 O O . ASP A 1 97 ? -7.133 2.681 -5.273 1.00 97.50 97 ASP A O 1
ATOM 782 N N . GLN A 1 98 ? -5.939 2.437 -7.155 1.00 96.88 98 GLN A N 1
ATOM 783 C CA . GLN A 1 98 ? -5.472 3.822 -7.219 1.00 96.88 98 GLN A CA 1
ATOM 784 C C . GLN A 1 98 ? -6.600 4.871 -7.147 1.00 96.88 98 GLN A C 1
ATOM 786 O O . GLN A 1 98 ? -6.395 5.989 -6.662 1.00 96.88 98 GLN A O 1
ATOM 791 N N . LYS A 1 99 ? -7.797 4.553 -7.658 1.00 96.44 99 LYS A N 1
ATOM 792 C CA . LYS A 1 99 ? -8.937 5.486 -7.670 1.00 96.44 99 LYS A CA 1
ATOM 793 C C . LYS A 1 99 ? -9.536 5.689 -6.272 1.00 96.44 99 LYS A C 1
ATOM 795 O O . LYS A 1 99 ? -10.179 6.714 -6.032 1.00 96.44 99 LYS A O 1
ATOM 800 N N . VAL A 1 100 ? -9.308 4.758 -5.344 1.00 97.38 100 VAL A N 1
ATOM 801 C CA . VAL A 1 100 ? -9.870 4.797 -3.994 1.00 97.38 100 VAL A CA 1
ATOM 802 C C . VAL A 1 100 ? -9.160 5.861 -3.154 1.00 97.38 100 VAL A C 1
ATOM 804 O O . VAL A 1 100 ? -7.959 5.796 -2.911 1.00 97.38 100 VAL A O 1
ATOM 807 N N . LYS A 1 101 ? -9.933 6.835 -2.661 1.00 96.25 101 LYS A N 1
ATOM 808 C CA . LYS A 1 101 ? -9.452 7.929 -1.785 1.00 96.25 101 LYS A CA 1
ATOM 809 C C . LYS A 1 101 ? -9.941 7.801 -0.339 1.00 96.25 101 LYS A C 1
ATOM 811 O O . LYS A 1 101 ? -9.711 8.684 0.489 1.00 96.25 101 LYS A O 1
ATOM 816 N N . LYS A 1 102 ? -10.716 6.752 -0.058 1.00 97.81 102 LYS A N 1
ATOM 817 C CA . LYS A 1 102 ? -11.407 6.550 1.211 1.00 97.81 102 LYS A CA 1
ATOM 818 C C . LYS A 1 102 ? -11.648 5.076 1.474 1.00 97.81 102 LYS A C 1
ATOM 820 O O . LYS A 1 102 ? -12.086 4.353 0.589 1.00 97.81 102 LYS A O 1
ATOM 825 N N . TYR A 1 103 ? -11.499 4.678 2.730 1.00 98.25 103 TYR A N 1
ATOM 826 C CA . TYR A 1 103 ? -11.900 3.361 3.201 1.00 98.25 103 TYR A CA 1
ATOM 827 C C . TYR A 1 103 ? -12.665 3.458 4.520 1.00 98.25 103 TYR A C 1
ATOM 829 O O . TYR A 1 103 ? -12.310 4.233 5.413 1.00 98.25 103 TYR A O 1
ATOM 837 N N . LYS A 1 104 ? -13.727 2.658 4.639 1.00 98.06 104 LYS A N 1
ATOM 838 C CA . LYS A 1 104 ? -14.462 2.447 5.887 1.00 98.06 104 LYS A CA 1
ATOM 839 C C . LYS A 1 104 ? -14.231 1.014 6.341 1.00 98.06 104 LYS A C 1
ATOM 841 O O . LYS A 1 104 ? -14.453 0.080 5.578 1.00 98.06 104 LYS A O 1
ATOM 846 N N . THR A 1 105 ? -13.815 0.830 7.587 1.00 97.88 105 THR A N 1
ATOM 847 C CA . THR A 1 105 ? -13.616 -0.519 8.125 1.00 97.88 105 THR A CA 1
ATOM 848 C C . THR A 1 105 ? -14.941 -1.269 8.256 1.00 97.88 105 THR A C 1
ATOM 850 O O . THR A 1 105 ? -16.009 -0.670 8.421 1.00 97.88 105 THR A O 1
ATOM 853 N N . LYS A 1 106 ? -14.861 -2.603 8.313 1.00 95.62 106 LYS A N 1
ATOM 854 C CA . LYS A 1 106 ? -15.922 -3.423 8.918 1.00 95.62 106 LYS A CA 1
ATOM 855 C C . LYS A 1 106 ? -16.100 -3.059 10.408 1.00 95.62 106 LYS A C 1
ATOM 857 O O . LYS A 1 106 ? -15.296 -2.311 10.974 1.00 95.62 106 LYS A O 1
ATOM 862 N N . LYS A 1 107 ? -17.165 -3.577 11.032 1.00 96.50 107 LYS A N 1
ATOM 863 C CA . LYS A 1 107 ? -17.482 -3.375 12.459 1.00 96.50 107 LYS A CA 1
ATOM 864 C C . LYS A 1 107 ? -16.310 -3.831 13.337 1.00 96.50 107 LYS A C 1
ATOM 866 O O . LYS A 1 107 ? -15.804 -4.942 13.185 1.00 96.50 107 LYS A O 1
ATOM 871 N N . LEU A 1 108 ? -15.878 -2.967 14.248 1.00 97.38 108 LEU A N 1
ATOM 872 C CA . LEU A 1 108 ? -14.780 -3.198 15.185 1.00 97.38 108 LEU A CA 1
ATOM 873 C C . LEU A 1 108 ? -15.308 -3.378 16.614 1.00 97.38 108 LEU A C 1
ATOM 875 O O . LEU A 1 108 ? -16.463 -3.092 16.934 1.00 97.38 108 LEU A O 1
ATOM 879 N N . LYS A 1 109 ? -14.438 -3.859 17.506 1.00 96.81 109 LYS A N 1
ATOM 880 C CA . LYS A 1 10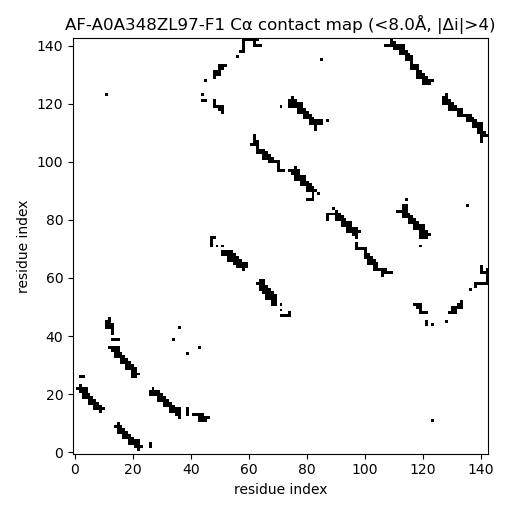9 ? -14.769 -4.023 18.930 1.00 96.81 109 LYS A CA 1
ATOM 881 C C . LYS A 1 109 ? -14.828 -2.653 19.631 1.00 96.81 109 LYS A C 1
ATOM 883 O O . LYS A 1 109 ? -13.859 -1.897 19.570 1.00 96.81 109 LYS A O 1
ATOM 888 N N . LYS A 1 110 ? -15.950 -2.354 20.305 1.00 96.81 110 LYS A N 1
ATOM 889 C CA . LYS A 1 110 ? -16.161 -1.116 21.090 1.00 96.81 110 LYS A CA 1
ATOM 890 C C . LYS A 1 110 ? -15.149 -1.038 22.241 1.00 96.81 110 LYS A C 1
ATOM 892 O O . LYS A 1 110 ? -14.675 -2.070 22.711 1.00 96.81 110 LYS A O 1
ATOM 897 N N . LYS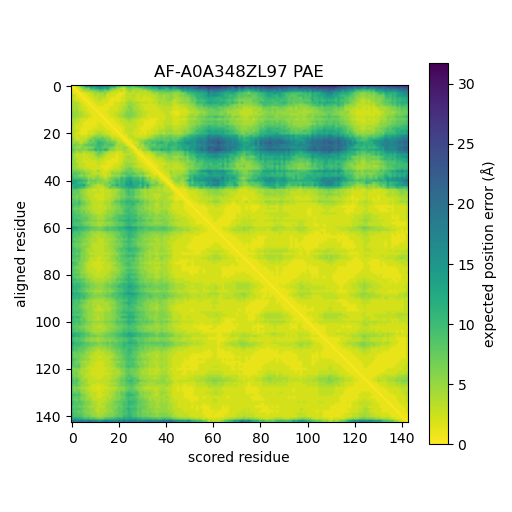 A 1 111 ? -14.796 0.177 22.667 1.00 96.81 111 LYS A N 1
ATOM 898 C CA . LYS A 1 111 ? -13.811 0.491 23.722 1.00 96.81 111 LYS A CA 1
ATOM 899 C C . LYS A 1 111 ? -12.379 -0.009 23.452 1.00 96.81 111 LYS A C 1
ATOM 901 O O . LYS A 1 111 ? -11.501 0.208 24.281 1.00 96.81 111 LYS A O 1
ATOM 906 N N . LYS A 1 112 ? -12.100 -0.626 22.295 1.00 97.88 112 LYS A N 1
ATOM 907 C CA . LYS A 1 112 ? -10.749 -1.050 21.898 1.00 97.88 112 LYS A CA 1
ATOM 908 C C . LYS A 1 112 ? -10.061 0.015 21.045 1.00 97.88 112 LYS A C 1
ATOM 910 O O . LYS A 1 112 ? -10.713 0.771 20.326 1.00 97.88 112 LYS A O 1
ATOM 915 N N . THR A 1 113 ? -8.735 0.045 21.124 1.00 98.12 113 THR A N 1
ATOM 916 C CA . THR A 1 113 ? -7.874 0.889 20.290 1.00 98.12 113 THR A CA 1
ATOM 917 C C . THR A 1 113 ? -7.387 0.092 19.091 1.00 98.12 113 THR A C 1
ATOM 919 O O . THR A 1 113 ? -7.021 -1.076 19.226 1.00 98.12 113 THR A O 1
ATOM 922 N N . TYR A 1 114 ? -7.390 0.728 17.926 1.00 98.38 114 TYR A N 1
ATOM 923 C CA . TYR A 1 114 ? -6.826 0.195 16.697 1.00 98.38 114 TYR A CA 1
ATOM 924 C C . TYR A 1 114 ? -5.761 1.144 16.159 1.00 98.38 114 TYR A C 1
ATOM 926 O O . TYR A 1 114 ? -5.848 2.363 16.318 1.00 98.38 114 TYR A O 1
ATOM 934 N N . TYR A 1 115 ? -4.767 0.549 15.516 1.00 98.56 115 TYR A N 1
ATOM 935 C CA . TYR A 1 115 ? -3.650 1.216 14.875 1.00 98.56 115 TYR A CA 1
ATOM 936 C C . TYR A 1 115 ? -3.755 0.976 13.380 1.00 98.56 115 TYR A C 1
ATOM 938 O O . TYR A 1 115 ? -3.939 -0.169 12.966 1.00 98.56 115 TYR A O 1
ATOM 946 N N . PHE A 1 116 ? -3.648 2.037 12.590 1.00 98.62 116 PHE A N 1
ATOM 947 C CA . PHE A 1 116 ? -3.746 2.000 11.137 1.00 98.62 116 PHE A CA 1
ATOM 948 C C . PHE A 1 116 ? -2.464 2.547 10.520 1.00 98.62 116 PHE A C 1
ATOM 950 O O . PHE A 1 116 ? -1.863 3.485 11.044 1.00 98.62 116 PHE A O 1
ATOM 957 N N . LYS A 1 117 ? -2.071 1.959 9.395 1.00 98.50 117 LYS A N 1
ATOM 958 C CA . LYS A 1 117 ? -1.055 2.488 8.486 1.00 98.50 117 LYS A CA 1
ATOM 959 C C . LYS A 1 117 ? -1.530 2.261 7.060 1.00 98.50 117 LYS A C 1
ATOM 961 O O . LYS A 1 117 ? -2.199 1.263 6.783 1.00 98.50 117 LYS A O 1
ATOM 966 N N . ILE A 1 118 ? -1.170 3.159 6.163 1.00 98.50 118 ILE A N 1
ATOM 967 C CA . ILE A 1 118 ? -1.402 3.006 4.728 1.00 98.50 118 ILE A CA 1
ATOM 968 C C . ILE A 1 118 ? -0.084 3.252 3.993 1.00 98.50 118 ILE A C 1
ATOM 970 O O . ILE A 1 118 ? 0.801 3.910 4.530 1.00 98.50 118 ILE A O 1
ATOM 974 N N . ARG A 1 119 ? 0.073 2.671 2.809 1.00 98.44 119 ARG A N 1
ATOM 975 C CA . ARG A 1 119 ? 1.185 2.944 1.894 1.00 98.44 119 ARG A CA 1
ATOM 976 C C . ARG A 1 119 ? 0.729 2.809 0.451 1.00 98.44 119 ARG A C 1
ATOM 978 O O . ARG A 1 119 ? -0.258 2.113 0.189 1.00 98.44 119 ARG A O 1
ATOM 985 N N . SER A 1 120 ? 1.430 3.459 -0.464 1.00 98.12 120 SER A N 1
ATOM 986 C CA . SER A 1 120 ? 1.266 3.255 -1.903 1.00 98.12 120 SER A CA 1
ATOM 987 C C . SER A 1 120 ? 1.980 1.970 -2.343 1.00 98.12 120 SER A C 1
ATOM 989 O O . SER A 1 120 ? 2.885 1.471 -1.665 1.00 98.12 120 SER A O 1
ATOM 991 N N . TYR A 1 121 ? 1.543 1.389 -3.457 1.00 98.12 121 TYR A N 1
ATOM 992 C CA . TYR A 1 121 ? 2.269 0.323 -4.135 1.00 98.12 121 TYR A CA 1
ATOM 993 C C . TYR A 1 121 ? 2.122 0.434 -5.652 1.00 98.12 121 TYR A C 1
ATOM 995 O O . TYR A 1 121 ? 1.125 0.945 -6.174 1.00 98.12 121 TYR A O 1
ATOM 1003 N N . ILE A 1 122 ? 3.107 -0.118 -6.347 1.00 97.31 122 ILE A N 1
ATOM 1004 C CA . ILE A 1 122 ? 3.095 -0.344 -7.789 1.00 97.31 122 ILE A CA 1
ATOM 1005 C C . ILE A 1 122 ? 3.313 -1.825 -8.064 1.00 97.31 122 ILE A C 1
ATOM 1007 O O . ILE A 1 122 ? 3.974 -2.517 -7.288 1.00 97.31 122 ILE A O 1
ATOM 1011 N N . ILE A 1 123 ? 2.731 -2.316 -9.146 1.00 95.88 123 ILE A N 1
ATOM 1012 C CA . ILE A 1 123 ? 3.083 -3.595 -9.745 1.00 95.88 123 ILE A CA 1
ATOM 1013 C C . ILE A 1 123 ? 3.871 -3.264 -11.002 1.00 95.88 123 ILE A C 1
ATOM 1015 O O . ILE A 1 123 ? 3.379 -2.543 -11.865 1.00 95.88 123 ILE A O 1
ATOM 1019 N N . TYR A 1 124 ? 5.099 -3.755 -11.063 1.00 93.12 124 TYR A N 1
ATOM 1020 C CA . TYR A 1 124 ? 6.020 -3.524 -12.162 1.00 93.12 124 TYR A CA 1
ATOM 1021 C C . TYR A 1 124 ? 6.647 -4.868 -12.535 1.00 93.12 124 TYR A C 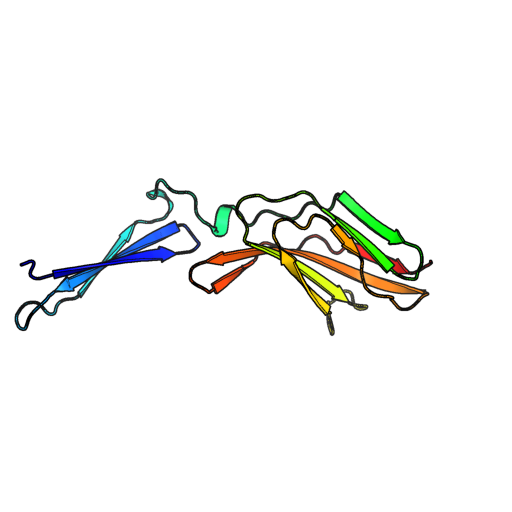1
ATOM 1023 O O . TYR A 1 124 ? 7.151 -5.566 -11.654 1.00 93.12 124 TYR A O 1
ATOM 1031 N N . ASN A 1 125 ? 6.528 -5.269 -13.803 1.00 90.56 125 ASN A N 1
ATOM 1032 C CA . ASN A 1 125 ? 6.914 -6.597 -14.304 1.00 90.56 125 ASN A CA 1
ATOM 1033 C C . ASN A 1 125 ? 6.393 -7.747 -13.412 1.00 90.56 125 ASN A C 1
ATOM 1035 O O . ASN A 1 125 ? 7.147 -8.605 -12.966 1.00 90.56 125 ASN A O 1
ATOM 1039 N N . GLY A 1 126 ? 5.104 -7.703 -13.050 1.00 92.06 126 GLY A N 1
ATOM 1040 C CA . GLY A 1 126 ? 4.451 -8.710 -12.198 1.00 92.06 126 GLY A CA 1
ATOM 1041 C C . GLY A 1 126 ? 4.811 -8.655 -10.705 1.00 92.06 126 GLY A C 1
ATOM 1042 O O . GLY A 1 126 ? 4.124 -9.264 -9.884 1.00 92.06 126 GLY A O 1
ATOM 1043 N N . LYS A 1 127 ? 5.827 -7.879 -10.305 1.00 94.06 127 LYS A N 1
ATOM 1044 C CA . LYS A 1 127 ? 6.277 -7.772 -8.911 1.00 94.06 127 LYS A CA 1
ATOM 1045 C C . LYS A 1 127 ? 5.731 -6.525 -8.228 1.00 94.06 127 LYS A C 1
ATOM 1047 O O . LYS A 1 127 ? 5.664 -5.444 -8.805 1.00 94.06 127 LYS A O 1
ATOM 1052 N N . LYS A 1 128 ? 5.350 -6.667 -6.955 1.00 95.88 128 LYS A N 1
ATOM 1053 C CA . LYS A 1 128 ? 4.820 -5.568 -6.140 1.00 95.88 128 LYS A CA 1
ATOM 1054 C C . LYS A 1 128 ? 5.934 -4.842 -5.389 1.00 95.88 128 LYS A C 1
ATOM 1056 O O . LYS A 1 128 ? 6.645 -5.454 -4.593 1.00 95.88 128 LYS A O 1
ATOM 1061 N N . TYR A 1 129 ? 6.003 -3.531 -5.576 1.00 97.25 129 TYR A N 1
ATOM 1062 C CA . TYR A 1 129 ? 6.905 -2.625 -4.873 1.00 97.25 129 TYR A CA 1
ATOM 1063 C C . TYR A 1 129 ? 6.091 -1.650 -4.038 1.00 97.25 129 TYR A C 1
ATOM 1065 O O . TYR A 1 129 ? 5.017 -1.209 -4.446 1.00 97.25 129 TYR A O 1
ATOM 1073 N N . TYR A 1 130 ? 6.585 -1.344 -2.848 1.00 97.69 130 TYR A N 1
ATOM 1074 C CA . TYR A 1 130 ? 5.853 -0.581 -1.851 1.00 97.69 130 TYR A CA 1
ATOM 1075 C C . TYR A 1 130 ? 6.593 0.701 -1.514 1.00 97.69 130 TYR A C 1
ATOM 1077 O O . TYR A 1 130 ? 7.811 0.670 -1.360 1.00 97.69 130 TYR A O 1
ATOM 1085 N N . GLY A 1 131 ? 5.836 1.784 -1.359 1.00 97.12 131 GLY A N 1
ATOM 1086 C CA . GLY A 1 131 ? 6.328 2.983 -0.698 1.00 97.12 131 GLY A CA 1
ATOM 1087 C C . GLY A 1 131 ? 6.338 2.807 0.815 1.00 97.12 131 GLY A C 1
ATOM 1088 O O . GLY A 1 131 ? 5.929 1.762 1.356 1.00 97.12 131 GLY A O 1
ATOM 1089 N N . ASP A 1 132 ? 6.753 3.862 1.497 1.00 97.69 132 ASP A N 1
ATOM 1090 C CA . ASP A 1 132 ? 6.828 3.856 2.943 1.00 97.69 132 ASP A CA 1
ATOM 1091 C C . ASP A 1 132 ? 5.452 3.853 3.599 1.00 97.69 132 ASP A C 1
ATOM 1093 O O . ASP A 1 132 ? 4.413 4.248 3.055 1.00 97.69 132 ASP A O 1
ATOM 1097 N N . TRP A 1 133 ? 5.438 3.302 4.808 1.00 98.25 133 TRP A N 1
ATOM 1098 C CA . TRP A 1 133 ? 4.254 3.356 5.638 1.00 98.25 133 TRP A CA 1
ATOM 1099 C C . TRP A 1 133 ? 4.080 4.757 6.194 1.00 98.25 133 TRP A C 1
ATOM 1101 O O . TRP A 1 133 ? 5.014 5.311 6.762 1.00 98.25 133 TRP A O 1
ATOM 1111 N N . THR A 1 134 ? 2.841 5.242 6.210 1.00 98.12 134 THR A N 1
ATOM 1112 C CA . THR A 1 134 ? 2.515 6.422 7.010 1.00 98.12 134 THR A CA 1
ATOM 1113 C C . THR A 1 134 ? 2.890 6.231 8.477 1.00 98.12 134 THR A C 1
ATOM 1115 O O . THR A 1 134 ? 2.935 5.108 9.009 1.00 98.12 134 THR A O 1
ATOM 1118 N N . ASN A 1 135 ? 2.987 7.359 9.175 1.00 97.12 135 ASN A N 1
ATOM 1119 C CA . ASN A 1 135 ? 2.927 7.387 10.626 1.00 97.12 135 ASN A CA 1
ATOM 1120 C C . ASN A 1 135 ? 1.727 6.587 11.155 1.00 97.12 135 ASN A C 1
ATOM 1122 O O . ASN A 1 135 ? 0.693 6.422 10.494 1.00 97.12 135 ASN A O 1
ATOM 1126 N N . THR A 1 136 ? 1.895 6.032 12.356 1.00 98.12 136 THR A N 1
ATOM 1127 C CA . THR A 1 136 ? 0.879 5.165 12.957 1.00 98.12 136 THR A CA 1
ATOM 1128 C C . THR A 1 136 ? -0.312 5.992 13.416 1.00 98.12 136 THR A C 1
ATOM 1130 O O . THR A 1 136 ? -0.200 6.798 14.335 1.00 98.12 136 THR A O 1
ATOM 1133 N N . ILE A 1 137 ? -1.481 5.715 12.852 1.00 98.38 137 ILE A N 1
ATOM 1134 C CA . ILE A 1 137 ? -2.728 6.381 13.220 1.00 98.38 137 ILE A CA 1
ATOM 1135 C C . ILE A 1 137 ? -3.390 5.574 14.339 1.00 98.38 137 ILE A C 1
ATOM 1137 O O . ILE A 1 137 ? -3.744 4.411 14.137 1.00 98.38 137 ILE A O 1
ATOM 1141 N N . ARG A 1 138 ? -3.576 6.172 15.518 1.00 98.31 138 ARG A N 1
ATOM 1142 C CA . ARG A 1 138 ? -4.189 5.525 16.691 1.00 98.31 138 ARG A CA 1
ATOM 1143 C C . ARG A 1 138 ? -5.629 6.000 16.873 1.00 98.31 138 ARG A C 1
ATOM 1145 O O . ARG A 1 138 ? -5.865 7.191 17.026 1.00 98.31 138 ARG A O 1
ATOM 1152 N N . ILE A 1 139 ? -6.594 5.078 16.916 1.00 98.25 139 ILE A N 1
ATOM 1153 C CA . ILE A 1 139 ? -8.018 5.414 17.093 1.00 98.25 139 ILE A CA 1
ATOM 1154 C C . ILE A 1 139 ? -8.669 4.491 18.126 1.00 98.25 139 ILE A C 1
ATOM 1156 O O . ILE A 1 139 ? -8.661 3.269 17.973 1.00 98.25 139 ILE A O 1
ATOM 1160 N N . LYS A 1 140 ? -9.291 5.075 19.159 1.00 98.19 140 LYS A N 1
ATOM 1161 C CA . LYS A 1 140 ? -10.147 4.363 20.124 1.00 98.19 140 LYS A CA 1
ATOM 1162 C C . LYS A 1 140 ? -11.593 4.332 19.621 1.00 98.19 140 LYS A C 1
ATOM 1164 O O . LYS A 1 140 ? -12.146 5.368 19.260 1.00 98.19 140 LYS A O 1
ATOM 1169 N N . ILE A 1 141 ? -12.213 3.154 19.608 1.00 98.25 141 ILE A N 1
ATOM 1170 C CA . ILE A 1 141 ? -13.588 2.964 19.125 1.00 98.25 141 ILE A CA 1
ATOM 1171 C C . ILE A 1 141 ? -14.581 3.315 20.237 1.00 98.25 141 ILE A C 1
ATOM 1173 O O . ILE A 1 141 ? -14.727 2.557 21.200 1.00 98.25 141 ILE A O 1
ATOM 1177 N N . LYS A 1 142 ? -15.265 4.455 20.105 1.00 96.19 142 LYS A N 1
ATOM 1178 C CA . LYS A 1 142 ? -16.241 4.971 21.081 1.00 96.19 142 LYS A CA 1
ATOM 1179 C C . LYS A 1 142 ? -17.692 4.806 20.601 1.00 96.19 142 LYS A C 1
ATOM 1181 O O . LYS A 1 142 ? -18.544 4.415 21.398 1.00 96.19 142 LYS A O 1
ATOM 1186 N N . LYS A 1 143 ? -17.943 5.033 19.309 1.00 89.69 143 LYS A N 1
ATOM 1187 C CA . LYS A 1 143 ? -19.259 5.010 18.641 1.00 89.69 143 LYS A CA 1
ATOM 1188 C C . LYS A 1 143 ? -19.285 4.072 17.434 1.00 89.69 143 LYS A C 1
ATOM 1190 O O . LYS A 1 143 ? -18.194 3.776 16.898 1.00 89.69 143 LYS A O 1
#

Secondary structure (DSSP, 8-state):
--SEEEEEEE-TT--EEEEEEE-STT---EEEEEE-GGG-SSPPGGGG-----EEEEEEETTTEEEEEE---SS--EEEEEEESSTT-TT-EEEEEETT--EEEPPP--TT-EEEEEEEEEEEETTEEEE-PPPPPEEEE---

Sequence (143 aa):
NTDYYVTHVTDVDGNVTVKFYGKGARYTGTCTKTIKAKNNPNPSARSYLKDVVITKAKNIKGKKVELKWKKIKKITGYQLRYSKKKSFKGQKKITLDQKVKKYKTKKLKKKKTYYFKIRSYIIYNGKKYYGDWTNTIRIKIKK

Solvent-accessible surface area (backbone atoms only — not comparable to full-atom values): 7978 Å² total; per-residue (Å²): 136,76,57,50,52,76,50,74,47,70,49,56,69,26,32,36,40,39,37,41,33,38,44,60,96,90,29,74,58,72,51,74,50,73,48,52,32,92,78,38,96,61,82,29,62,54,78,42,41,47,76,52,49,73,78,41,80,44,67,35,79,73,27,21,41,41,39,30,38,62,80,63,68,87,43,54,21,36,42,38,37,37,15,74,38,90,85,44,64,87,45,49,76,44,81,43,54,41,87,62,45,63,50,68,54,69,78,52,66,71,80,38,51,36,30,36,35,38,19,27,28,34,67,54,94,91,41,80,46,72,29,54,68,38,75,80,44,78,46,66,26,83,61

Nearest PDB structures (foldseek):
  2mfn-assembly1_A  TM=6.104E-01  e=1.682E-04  Mus musculus
  6mfa-assembly1_A  TM=6.229E-01  e=2.553E-04  Homo sapiens
  9f01-assembly3_F-2  TM=7.622E-01  e=1.586E-03  synthetic construct
  6sm5-assembly1_B  TM=7.550E-01  e=1.954E-03  synthetic construct
  5kf4-assembly3_C  TM=6.413E-01  e=3.469E-03  Homo sapiens

pLDDT: mean 94.21, std 5.6, range [72.56, 98.62]

Mean predicted aligned error: 5.08 Å

Foldseek 3Di:
DDQWDKDWDADQQGKIKIWIAGHDDVTGDIDIDIDHNVNHPDHHLVVQFDDWAWPDWAADPQQKIKTFTDQGPSFQWKKKWKDLDPVSVVIDIDTGGSVDGMDMDDHDDAQTKMKMWMTTWHQDPNDIDIHDIDDIDIYHRHD